Protein AF-A0A3B9BVM6-F1 (afdb_monomer_lite)

Radius of gyration: 11.86 Å; chains: 1; bounding box: 30×22×33 Å

Foldseek 3Di:
DQADDPVNLVVLLVVLVVDDLVVLVVLLVVLVVQLVVCPPPNVSSVRRSVSSSVSSVVSNVVVVD

Structure (mmCIF, N/CA/C/O backbone):
data_AF-A0A3B9BVM6-F1
#
_entry.id   AF-A0A3B9BVM6-F1
#
loop_
_atom_site.group_PDB
_atom_site.id
_atom_site.type_symbol
_atom_site.label_atom_id
_atom_site.label_alt_id
_atom_site.label_comp_id
_atom_site.label_asym_id
_atom_site.label_entity_id
_atom_site.label_seq_id
_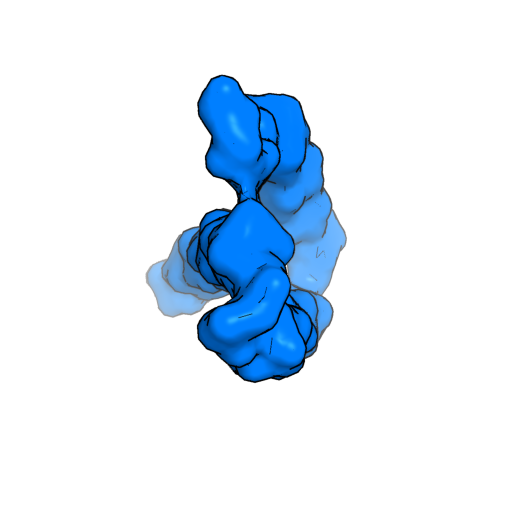atom_site.pdbx_PDB_ins_code
_atom_site.Cartn_x
_atom_site.Cartn_y
_atom_site.Cartn_z
_atom_site.occupancy
_atom_site.B_iso_or_equiv
_atom_site.auth_seq_id
_atom_site.auth_comp_id
_atom_site.auth_asym_id
_atom_site.auth_atom_id
_atom_site.pdbx_PDB_model_num
ATOM 1 N N . MET A 1 1 ? 17.019 8.194 -4.858 1.00 48.97 1 MET A N 1
ATOM 2 C CA . MET 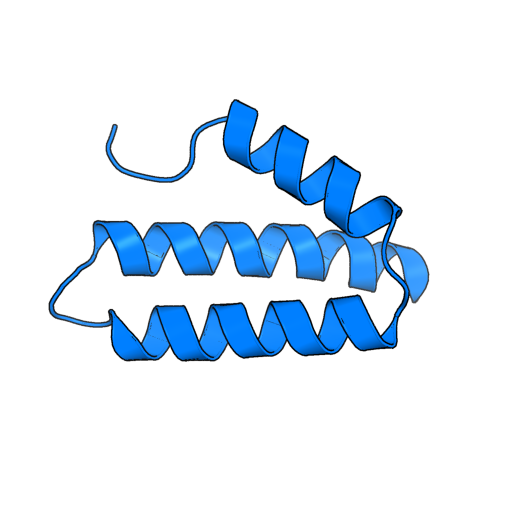A 1 1 ? 16.271 7.063 -4.279 1.00 48.97 1 MET A CA 1
ATOM 3 C C . MET A 1 1 ? 15.041 6.870 -5.138 1.00 48.97 1 MET A C 1
ATOM 5 O O . MET A 1 1 ? 14.233 7.788 -5.175 1.00 48.97 1 MET A O 1
ATOM 9 N N . SER A 1 2 ? 14.954 5.785 -5.905 1.00 64.31 2 SER A N 1
ATOM 10 C CA . SER A 1 2 ? 13.714 5.437 -6.602 1.00 64.31 2 SER A CA 1
ATOM 11 C C . SER A 1 2 ? 12.840 4.589 -5.679 1.00 64.31 2 SER A C 1
ATOM 13 O O . SER A 1 2 ? 13.350 3.732 -4.959 1.00 64.31 2 SER A O 1
ATOM 15 N N . GLY A 1 3 ? 11.545 4.899 -5.623 1.00 75.44 3 GLY A N 1
ATOM 16 C CA . GLY A 1 3 ? 10.596 4.286 -4.689 1.00 75.44 3 GLY A CA 1
ATOM 17 C C . GLY A 1 3 ? 9.558 5.278 -4.161 1.00 75.44 3 GLY A C 1
ATOM 18 O O . GLY A 1 3 ? 9.459 6.402 -4.657 1.00 75.44 3 GLY A O 1
ATOM 19 N N . ALA A 1 4 ? 8.779 4.842 -3.169 1.00 90.19 4 ALA A N 1
ATOM 20 C CA . ALA A 1 4 ? 7.815 5.683 -2.468 1.00 90.19 4 ALA A CA 1
ATOM 21 C C . ALA A 1 4 ? 8.525 6.767 -1.641 1.00 90.19 4 ALA A C 1
ATOM 23 O O . ALA A 1 4 ? 9.539 6.516 -0.986 1.00 90.19 4 ALA A O 1
ATOM 24 N N . THR A 1 5 ? 7.997 7.985 -1.666 1.00 94.56 5 THR A N 1
ATOM 25 C CA . THR A 1 5 ? 8.506 9.105 -0.870 1.00 94.56 5 THR A CA 1
ATOM 26 C C . THR A 1 5 ? 7.792 9.188 0.477 1.00 94.56 5 THR A C 1
ATOM 28 O O . THR A 1 5 ? 6.687 8.678 0.641 1.00 94.56 5 THR A O 1
ATOM 31 N N . ALA A 1 6 ? 8.364 9.912 1.444 1.00 94.75 6 ALA A N 1
ATOM 32 C CA . ALA A 1 6 ? 7.682 10.209 2.710 1.00 94.75 6 ALA A CA 1
ATOM 33 C C . ALA A 1 6 ? 6.308 10.883 2.508 1.00 94.75 6 ALA A C 1
ATOM 35 O O . ALA A 1 6 ? 5.379 10.643 3.278 1.00 94.75 6 ALA A O 1
AT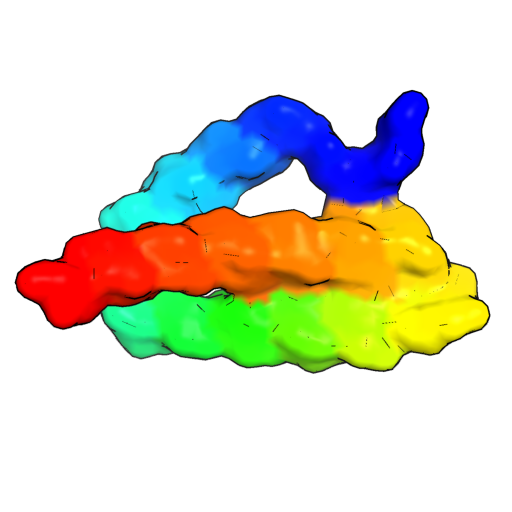OM 36 N N . GLN A 1 7 ? 6.160 11.695 1.455 1.00 96.31 7 GLN A N 1
ATOM 37 C CA . GLN A 1 7 ? 4.882 12.316 1.113 1.00 96.31 7 GLN A CA 1
ATOM 38 C C . GLN A 1 7 ? 3.858 11.286 0.615 1.00 96.31 7 GLN A C 1
ATOM 40 O O . GLN A 1 7 ? 2.672 11.415 0.918 1.00 96.31 7 GLN A O 1
ATOM 45 N N . ASP A 1 8 ? 4.302 10.256 -0.109 1.00 97.12 8 ASP A N 1
ATOM 46 C CA . ASP A 1 8 ? 3.429 9.162 -0.537 1.00 97.12 8 ASP A CA 1
ATOM 47 C C . ASP A 1 8 ? 2.891 8.388 0.668 1.00 97.12 8 ASP A C 1
ATOM 49 O O . ASP A 1 8 ? 1.682 8.176 0.761 1.00 97.12 8 ASP A O 1
ATOM 53 N N . PHE A 1 9 ? 3.758 8.057 1.631 1.00 97.25 9 PHE A N 1
ATOM 54 C CA . PHE A 1 9 ? 3.344 7.406 2.876 1.00 97.25 9 PHE A CA 1
ATOM 55 C C . PHE A 1 9 ? 2.315 8.238 3.642 1.00 97.25 9 PHE A C 1
ATOM 57 O O . PHE A 1 9 ? 1.259 7.713 3.983 1.00 97.25 9 PHE A O 1
ATOM 64 N N . ALA A 1 10 ? 2.563 9.538 3.838 1.00 98.00 10 ALA A N 1
ATOM 65 C CA . ALA A 1 10 ? 1.610 10.425 4.510 1.00 98.00 10 ALA A CA 1
ATOM 66 C C . ALA A 1 10 ? 0.241 10.426 3.809 1.00 98.00 10 ALA A C 1
ATOM 68 O O . ALA A 1 10 ? -0.798 10.259 4.446 1.00 98.00 10 ALA A O 1
ATOM 69 N N . LYS A 1 11 ? 0.239 10.518 2.473 1.00 98.19 11 LYS A N 1
ATOM 70 C CA . LYS A 1 11 ? -0.988 10.466 1.672 1.00 98.19 11 LYS A CA 1
ATOM 71 C C . LYS A 1 11 ? -1.732 9.139 1.841 1.00 98.19 11 LYS A C 1
ATOM 73 O O . LYS A 1 11 ? -2.959 9.137 1.934 1.00 98.19 11 LYS A O 1
ATOM 78 N N . TRP A 1 12 ? -1.025 8.012 1.828 1.00 98.44 12 TRP A N 1
ATOM 79 C CA . TRP A 1 12 ? -1.648 6.696 1.974 1.00 98.44 12 TRP A CA 1
ATOM 80 C C . TRP A 1 12 ? -2.164 6.459 3.382 1.00 98.44 12 TRP A C 1
ATOM 82 O O . TRP A 1 12 ? -3.241 5.896 3.520 1.00 98.44 12 TRP A O 1
ATOM 92 N N . GLU A 1 13 ? -1.448 6.905 4.410 1.00 98.19 13 GLU A N 1
ATOM 93 C CA . GLU A 1 13 ? -1.911 6.824 5.794 1.00 98.19 13 GLU A CA 1
ATOM 94 C C . GLU A 1 13 ? -3.184 7.642 6.015 1.00 98.19 13 GLU A C 1
ATOM 96 O O . GLU A 1 13 ? -4.135 7.144 6.619 1.00 98.19 13 GLU A O 1
ATOM 101 N N . ASP A 1 14 ? -3.230 8.873 5.505 1.00 98.44 14 ASP A N 1
ATOM 102 C CA . ASP A 1 14 ? -4.412 9.729 5.619 1.00 98.44 14 ASP A CA 1
ATOM 103 C C . ASP A 1 14 ? -5.607 9.140 4.864 1.00 98.44 14 ASP A C 1
ATOM 105 O O . ASP A 1 14 ? -6.723 9.104 5.385 1.00 98.44 14 ASP A O 1
ATOM 109 N N . HIS A 1 15 ? -5.372 8.596 3.668 1.00 98.50 15 HIS A N 1
ATOM 110 C CA . HIS A 1 15 ? -6.411 7.907 2.910 1.00 98.50 15 HIS A CA 1
ATOM 111 C C . HIS A 1 15 ? -6.856 6.600 3.582 1.00 98.50 15 HIS A C 1
ATOM 113 O O . HIS A 1 15 ? -8.045 6.304 3.640 1.00 98.50 15 HIS A O 1
ATOM 119 N N . ALA A 1 16 ? -5.930 5.821 4.143 1.00 98.31 16 ALA A N 1
ATOM 120 C CA . ALA A 1 16 ? -6.253 4.579 4.837 1.00 98.31 16 ALA A CA 1
ATOM 121 C C . ALA A 1 16 ? -7.206 4.831 6.013 1.00 98.31 16 ALA A C 1
ATOM 123 O O . ALA A 1 16 ? -8.141 4.062 6.220 1.00 98.31 16 ALA A O 1
ATOM 124 N N . LYS A 1 17 ? -7.017 5.936 6.747 1.00 97.88 17 LYS A N 1
ATOM 125 C CA . LYS A 1 17 ? -7.902 6.350 7.846 1.00 97.88 17 LYS A CA 1
ATOM 126 C C . LYS A 1 17 ? -9.295 6.775 7.368 1.00 97.88 17 LYS A C 1
ATOM 128 O O . LYS A 1 17 ? -10.243 6.636 8.135 1.00 97.88 17 LYS A O 1
ATOM 133 N N . SER A 1 18 ? -9.438 7.275 6.137 1.00 98.12 18 SER A N 1
ATOM 134 C CA . SER A 1 18 ? -10.718 7.785 5.623 1.00 98.12 18 SER A CA 1
ATOM 135 C C . SER A 1 18 ? -11.622 6.720 4.997 1.00 98.12 18 SER A C 1
ATOM 137 O O . SER A 1 18 ? -12.829 6.935 4.897 1.00 98.12 18 SER A O 1
ATOM 139 N N . VAL A 1 19 ? -11.069 5.577 4.585 1.00 97.62 19 VAL A N 1
ATOM 140 C CA . VAL A 1 19 ? -11.831 4.487 3.957 1.00 97.62 19 VAL A CA 1
ATOM 141 C C . VAL A 1 19 ? -12.342 3.465 4.976 1.00 97.62 19 VAL A C 1
ATOM 143 O O . VAL A 1 19 ? -11.810 3.347 6.082 1.00 97.62 19 VAL A O 1
ATOM 146 N N . ASP A 1 20 ? -13.371 2.695 4.614 1.00 97.69 20 ASP A N 1
ATOM 147 C CA . ASP A 1 20 ? -13.912 1.620 5.454 1.00 97.69 20 ASP A CA 1
ATOM 148 C C . ASP A 1 20 ? -13.070 0.324 5.406 1.00 97.69 20 ASP A C 1
ATOM 150 O O . ASP A 1 20 ? -12.073 0.212 4.689 1.00 97.69 20 ASP A O 1
ATOM 154 N N . TYR A 1 21 ? -13.459 -0.670 6.210 1.00 97.31 21 TYR A N 1
ATOM 155 C CA . TYR A 1 21 ? -12.776 -1.964 6.283 1.00 97.31 21 TYR A CA 1
ATOM 156 C C . TYR A 1 21 ? -12.728 -2.704 4.935 1.00 97.31 21 TYR A C 1
ATOM 158 O O . TYR A 1 21 ? -11.690 -3.258 4.571 1.00 97.31 21 TYR A O 1
ATOM 166 N N . HIS A 1 22 ? -13.835 -2.731 4.191 1.00 97.56 22 HIS A N 1
ATOM 167 C CA . HIS A 1 22 ? -13.918 -3.467 2.929 1.00 97.56 22 HIS A CA 1
ATOM 168 C C . HIS A 1 22 ? -13.042 -2.816 1.860 1.00 97.56 22 HIS A C 1
ATOM 170 O O . HIS A 1 22 ? -12.320 -3.514 1.145 1.00 97.56 22 HIS A O 1
ATOM 176 N N . ALA A 1 23 ? -13.045 -1.486 1.809 1.00 98.19 23 ALA A N 1
ATOM 177 C CA . ALA A 1 23 ? -12.164 -0.707 0.960 1.00 98.19 23 ALA A CA 1
ATOM 178 C C . ALA A 1 23 ? -10.687 -0.961 1.296 1.00 98.19 23 ALA A C 1
ATOM 180 O O . ALA A 1 23 ? -9.905 -1.203 0.379 1.00 98.19 23 ALA A O 1
ATOM 181 N N . LEU A 1 24 ? -10.301 -1.002 2.580 1.00 98.00 24 LEU A N 1
ATOM 182 C CA . LEU A 1 24 ? -8.930 -1.361 2.975 1.00 98.00 24 LEU A CA 1
ATOM 183 C C . LEU A 1 24 ? -8.521 -2.735 2.439 1.00 98.00 24 LEU A C 1
ATOM 185 O O . LEU A 1 24 ? -7.463 -2.865 1.824 1.00 98.00 24 LEU A O 1
ATOM 189 N N . VAL A 1 25 ? -9.358 -3.757 2.640 1.00 98.19 25 VAL A N 1
ATOM 190 C CA . VAL A 1 25 ? -9.077 -5.120 2.159 1.00 98.19 25 VAL A CA 1
ATOM 191 C C . VAL A 1 25 ? -8.924 -5.144 0.638 1.00 98.19 25 VAL A C 1
ATOM 193 O O . VAL A 1 25 ? -7.984 -5.761 0.128 1.00 98.19 25 VAL A O 1
ATOM 196 N N . PHE A 1 26 ? -9.804 -4.445 -0.082 1.00 98.44 26 PHE A N 1
ATOM 197 C CA . PHE A 1 26 ? -9.743 -4.356 -1.537 1.00 98.44 26 PHE A CA 1
ATOM 198 C C . PHE A 1 26 ? -8.458 -3.670 -2.017 1.00 98.44 26 PHE A C 1
ATOM 200 O O . PHE A 1 26 ? -7.738 -4.234 -2.838 1.00 98.44 26 PHE A O 1
ATOM 207 N N . ILE A 1 27 ? -8.120 -2.503 -1.458 1.00 98.50 27 ILE A N 1
ATOM 208 C CA . ILE A 1 27 ? -6.909 -1.744 -1.809 1.00 98.50 27 ILE A CA 1
ATOM 209 C C . ILE A 1 27 ? -5.651 -2.584 -1.564 1.00 98.50 27 ILE A C 1
ATOM 211 O O . ILE A 1 27 ? -4.760 -2.629 -2.412 1.00 98.50 27 ILE A O 1
ATOM 215 N N . ILE A 1 28 ? -5.574 -3.287 -0.431 1.00 98.56 28 ILE A N 1
ATOM 216 C CA . ILE A 1 28 ? -4.435 -4.160 -0.112 1.00 98.56 28 ILE A CA 1
ATOM 217 C C . ILE A 1 28 ? -4.298 -5.269 -1.157 1.00 98.56 28 ILE A C 1
ATOM 219 O O . ILE A 1 28 ? -3.183 -5.581 -1.585 1.00 98.56 28 ILE A O 1
ATOM 223 N N . GLN A 1 29 ? -5.411 -5.878 -1.572 1.00 98.62 29 GLN A N 1
ATOM 224 C CA . GLN A 1 29 ? -5.378 -6.922 -2.589 1.00 98.62 29 GLN A CA 1
ATOM 225 C C . GLN A 1 29 ? -4.965 -6.370 -3.957 1.00 98.62 29 GLN A C 1
ATOM 227 O O . GLN A 1 29 ? -4.168 -7.004 -4.650 1.00 98.62 29 GLN A O 1
ATOM 232 N N . ASP A 1 30 ? -5.438 -5.182 -4.319 1.00 98.62 30 ASP A N 1
ATOM 233 C CA . ASP A 1 30 ? -5.057 -4.529 -5.567 1.00 98.62 30 ASP A CA 1
ATOM 234 C C . ASP A 1 30 ? -3.559 -4.186 -5.592 1.00 98.62 30 ASP A C 1
ATOM 236 O O . ASP A 1 30 ? -2.857 -4.530 -6.542 1.00 98.62 30 ASP A O 1
ATOM 240 N N . CYS A 1 31 ? -3.014 -3.668 -4.485 1.00 98.38 31 CYS A N 1
ATOM 241 C CA . CYS A 1 31 ? -1.574 -3.432 -4.340 1.00 98.38 31 CYS A CA 1
ATOM 242 C C . CYS A 1 31 ? -0.759 -4.725 -4.521 1.00 98.38 31 CYS A C 1
ATOM 244 O O . CYS A 1 31 ? 0.296 -4.721 -5.157 1.00 98.38 31 CYS A O 1
ATOM 246 N N . ARG A 1 32 ? -1.245 -5.862 -4.001 1.00 98.25 32 ARG A N 1
ATOM 247 C CA . ARG A 1 32 ? -0.588 -7.169 -4.190 1.00 98.25 32 ARG A CA 1
ATOM 248 C C . ARG A 1 32 ? -0.602 -7.606 -5.651 1.00 98.25 32 ARG A C 1
ATOM 250 O O . ARG A 1 32 ? 0.422 -8.092 -6.135 1.00 98.25 32 ARG A O 1
ATOM 257 N N . ASN A 1 33 ? -1.729 -7.430 -6.338 1.00 98.62 33 ASN A N 1
ATOM 258 C CA . ASN A 1 33 ? -1.867 -7.758 -7.755 1.00 98.62 33 ASN A CA 1
ATOM 259 C C . ASN A 1 33 ? -0.951 -6.872 -8.608 1.00 98.62 33 ASN A C 1
ATOM 261 O O . ASN A 1 33 ? -0.211 -7.386 -9.445 1.00 98.62 33 ASN A O 1
ATOM 265 N N . ALA A 1 34 ? -0.931 -5.565 -8.340 1.00 98.06 34 ALA A N 1
ATOM 266 C CA . ALA A 1 34 ? -0.060 -4.608 -9.009 1.00 98.06 34 ALA A CA 1
ATOM 267 C C . ALA A 1 34 ? 1.420 -4.947 -8.786 1.00 98.06 34 ALA A C 1
ATOM 269 O O . ALA A 1 34 ? 2.176 -5.051 -9.748 1.00 98.06 34 ALA A O 1
ATOM 270 N N . ARG A 1 35 ? 1.833 -5.232 -7.545 1.00 97.25 35 ARG A N 1
ATOM 271 C CA . ARG A 1 35 ? 3.196 -5.695 -7.244 1.00 97.25 35 ARG A CA 1
ATOM 272 C C . ARG A 1 35 ? 3.564 -6.938 -8.053 1.00 97.25 35 ARG A C 1
ATOM 274 O O . ARG A 1 35 ? 4.629 -6.984 -8.659 1.00 97.25 35 ARG A O 1
ATOM 281 N N . GLN A 1 36 ? 2.682 -7.938 -8.080 1.00 98.12 36 GLN A N 1
ATOM 282 C CA . GLN A 1 36 ? 2.915 -9.171 -8.830 1.00 98.12 36 GLN A CA 1
ATOM 283 C C . GLN A 1 36 ? 3.012 -8.913 -10.338 1.00 98.12 36 GLN A C 1
ATOM 285 O O . GLN A 1 36 ? 3.837 -9.534 -11.003 1.00 98.12 36 GLN A O 1
ATOM 290 N N . ALA A 1 37 ? 2.211 -7.987 -10.866 1.00 98.12 37 ALA A N 1
ATOM 291 C CA . ALA A 1 37 ? 2.256 -7.597 -12.267 1.00 98.12 37 ALA A CA 1
ATOM 292 C C . ALA A 1 37 ? 3.570 -6.902 -12.640 1.00 98.12 37 ALA A C 1
ATOM 294 O O . ALA A 1 37 ? 3.999 -7.044 -13.775 1.00 98.12 37 ALA A O 1
ATOM 295 N N . MET A 1 38 ? 4.213 -6.187 -11.710 1.00 97.12 38 MET A N 1
ATOM 296 C CA . MET A 1 38 ? 5.487 -5.478 -11.924 1.00 97.12 38 MET A CA 1
ATOM 297 C C . MET A 1 38 ? 6.723 -6.360 -11.690 1.00 97.12 38 MET A C 1
ATOM 299 O O . MET A 1 38 ? 7.838 -5.995 -12.075 1.00 97.12 38 MET A O 1
ATOM 303 N N . LYS A 1 39 ? 6.530 -7.524 -11.061 1.00 96.31 39 LYS A N 1
ATOM 304 C CA . LYS A 1 39 ? 7.606 -8.404 -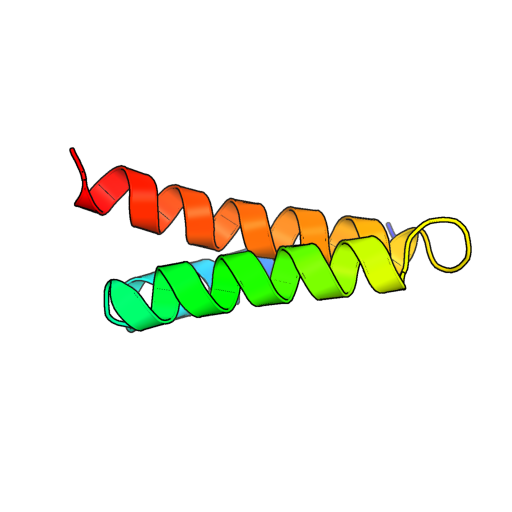10.616 1.00 96.31 39 LYS A CA 1
ATO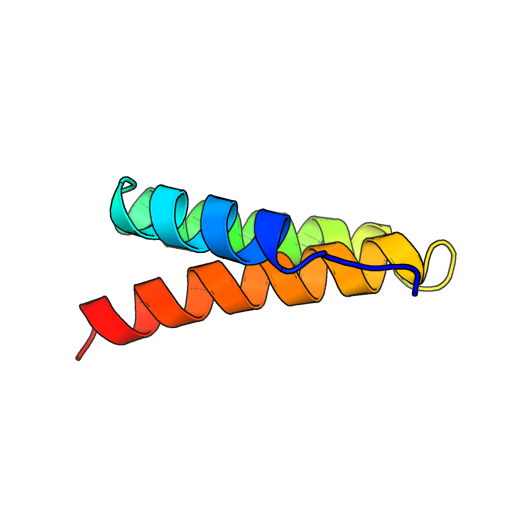M 305 C C . LYS A 1 39 ? 8.524 -8.815 -11.765 1.00 96.31 39 LYS A C 1
ATOM 307 O O . LYS A 1 39 ? 8.080 -9.355 -12.775 1.00 96.31 39 LYS A O 1
ATOM 312 N N . GLY A 1 40 ? 9.823 -8.599 -11.573 1.00 94.38 40 GLY A N 1
ATOM 313 C CA . GLY A 1 40 ? 10.874 -9.053 -12.490 1.00 94.38 40 GLY A CA 1
ATOM 314 C C . GLY A 1 40 ? 11.134 -8.164 -13.711 1.00 94.38 40 GLY A C 1
ATOM 315 O O . GLY A 1 40 ? 12.163 -8.353 -14.353 1.00 94.38 40 GLY A O 1
ATOM 316 N N . TRP A 1 41 ? 10.277 -7.181 -14.014 1.00 95.94 41 TRP A N 1
ATOM 317 C CA . TRP A 1 41 ? 10.515 -6.228 -15.113 1.00 95.94 41 TRP A CA 1
ATOM 318 C C . TRP A 1 41 ? 10.436 -4.755 -14.693 1.00 95.94 41 TRP A C 1
ATOM 320 O O . TRP A 1 41 ? 10.986 -3.906 -15.391 1.00 95.94 41 TRP A O 1
ATOM 330 N N . ASN A 1 42 ? 9.816 -4.435 -13.551 1.00 95.50 42 ASN A N 1
ATOM 331 C CA . ASN A 1 42 ? 9.790 -3.079 -13.000 1.00 95.50 42 ASN A CA 1
ATOM 332 C C . ASN A 1 42 ? 9.979 -3.077 -11.470 1.00 95.50 42 ASN A C 1
ATOM 334 O O . ASN A 1 42 ? 9.004 -2.940 -10.725 1.00 95.50 42 ASN A O 1
ATOM 338 N N . PRO A 1 43 ? 11.232 -3.192 -10.987 1.00 93.62 43 PRO A N 1
ATOM 339 C CA . PRO A 1 43 ? 11.530 -3.248 -9.554 1.00 93.62 43 PRO A CA 1
ATOM 340 C C . PRO A 1 43 ? 11.090 -1.995 -8.786 1.00 93.62 43 PRO A C 1
ATOM 342 O O . PRO A 1 43 ? 10.708 -2.079 -7.622 1.00 93.62 43 PRO A O 1
ATOM 345 N N . GLU A 1 44 ? 11.110 -0.823 -9.429 1.00 94.88 44 GLU A N 1
ATOM 346 C CA . GLU A 1 44 ? 10.702 0.433 -8.789 1.00 94.88 44 GLU A CA 1
ATOM 347 C C . GLU A 1 44 ? 9.208 0.433 -8.469 1.00 94.88 44 GLU A C 1
ATOM 349 O O . GLU A 1 44 ? 8.809 0.757 -7.349 1.00 94.88 44 GLU A O 1
ATOM 354 N N . LYS A 1 45 ? 8.370 0.025 -9.432 1.00 95.38 45 LYS A N 1
ATOM 355 C CA . LYS A 1 45 ? 6.927 -0.104 -9.203 1.00 95.38 45 LYS A CA 1
ATOM 356 C C . LYS A 1 45 ? 6.584 -1.306 -8.334 1.00 95.38 45 LYS A C 1
ATOM 358 O O . LYS A 1 45 ? 5.660 -1.203 -7.534 1.00 95.38 45 LYS A O 1
ATOM 363 N N . GLU A 1 46 ? 7.328 -2.405 -8.438 1.00 96.12 46 GLU A N 1
ATOM 364 C CA . GLU A 1 46 ? 7.186 -3.550 -7.534 1.00 96.12 46 GLU A CA 1
ATOM 365 C C . GLU A 1 46 ? 7.323 -3.104 -6.070 1.00 96.12 46 GLU A C 1
ATOM 367 O O . GLU A 1 46 ? 6.417 -3.340 -5.266 1.00 96.12 46 GLU A O 1
ATOM 372 N N . ASN A 1 47 ? 8.397 -2.384 -5.742 1.00 95.19 47 ASN A N 1
ATOM 373 C CA . ASN A 1 47 ? 8.624 -1.877 -4.390 1.00 95.19 47 ASN A CA 1
ATOM 374 C C . ASN A 1 47 ? 7.596 -0.812 -3.990 1.00 95.19 47 ASN A C 1
ATOM 376 O O . ASN A 1 47 ? 7.059 -0.874 -2.890 1.00 95.19 47 ASN A O 1
ATOM 380 N N . PHE A 1 48 ? 7.232 0.099 -4.899 1.00 96.81 48 PHE A N 1
ATOM 381 C CA . PHE A 1 48 ? 6.205 1.113 -4.637 1.00 96.81 48 PHE A CA 1
ATOM 382 C C . PHE A 1 48 ? 4.863 0.497 -4.206 1.00 96.81 48 PHE A C 1
ATOM 384 O O . PHE A 1 48 ? 4.269 0.927 -3.219 1.00 96.81 48 PHE A O 1
ATOM 391 N N . TYR A 1 49 ? 4.383 -0.530 -4.916 1.00 97.25 49 TYR A N 1
ATOM 392 C CA . TYR A 1 49 ? 3.131 -1.203 -4.557 1.00 97.25 49 TYR A CA 1
ATOM 393 C C . TYR A 1 49 ? 3.274 -2.107 -3.327 1.00 97.25 49 TYR A C 1
ATOM 395 O O . TYR A 1 49 ? 2.293 -2.323 -2.610 1.00 97.25 49 TYR A O 1
ATOM 403 N N . ALA A 1 50 ? 4.478 -2.621 -3.051 1.00 96.81 50 ALA A N 1
ATOM 404 C CA . ALA A 1 50 ? 4.759 -3.310 -1.797 1.00 96.81 50 ALA A CA 1
ATOM 405 C C . ALA A 1 50 ? 4.604 -2.357 -0.602 1.00 96.81 50 ALA A C 1
ATOM 407 O O . ALA A 1 50 ? 3.861 -2.674 0.327 1.00 96.81 50 ALA A O 1
ATOM 408 N N . ASP A 1 51 ? 5.240 -1.187 -0.666 1.00 97.50 51 ASP A N 1
ATOM 409 C CA . ASP A 1 51 ? 5.183 -0.150 0.366 1.00 97.50 51 ASP A CA 1
ATOM 410 C C . ASP A 1 51 ? 3.752 0.336 0.586 1.00 97.50 51 ASP A C 1
ATOM 412 O O . ASP A 1 51 ? 3.246 0.301 1.709 1.00 97.50 51 ASP A O 1
ATOM 416 N N . GLN A 1 52 ? 3.056 0.674 -0.502 1.00 98.06 52 GLN A N 1
ATOM 417 C CA . GLN A 1 52 ? 1.666 1.110 -0.446 1.00 98.06 52 GLN A CA 1
ATOM 418 C C . GLN A 1 52 ? 0.772 0.064 0.232 1.00 98.06 52 GLN A C 1
ATOM 420 O O . GLN A 1 52 ? 0.038 0.377 1.172 1.00 98.06 52 GLN A O 1
ATOM 425 N N . GLY A 1 53 ? 0.855 -1.199 -0.198 1.00 98.12 53 GLY A N 1
ATOM 426 C CA . GLY A 1 53 ? 0.061 -2.282 0.381 1.00 98.12 53 GLY A CA 1
ATOM 427 C C . GLY A 1 53 ? 0.362 -2.528 1.864 1.00 98.12 53 GLY A C 1
ATOM 428 O O . GLY A 1 53 ? -0.548 -2.884 2.621 1.00 98.12 53 GLY A O 1
ATOM 429 N N . MET A 1 54 ? 1.610 -2.322 2.300 1.00 97.88 54 MET A N 1
ATOM 430 C CA . MET A 1 54 ? 1.988 -2.400 3.714 1.00 97.88 54 MET A CA 1
ATOM 431 C C . MET A 1 54 ? 1.352 -1.273 4.531 1.00 97.88 54 MET A C 1
ATOM 433 O O . MET A 1 54 ? 0.757 -1.570 5.565 1.00 97.88 54 MET A O 1
ATOM 437 N N . THR A 1 55 ? 1.360 -0.030 4.038 1.00 98.31 55 THR A N 1
ATOM 438 C CA . THR A 1 55 ? 0.733 1.113 4.726 1.00 98.31 55 THR A CA 1
ATOM 439 C C . THR A 1 55 ? -0.758 0.893 4.986 1.00 98.31 55 THR A C 1
ATOM 441 O O . THR A 1 55 ? -1.227 1.071 6.111 1.00 98.31 55 THR A O 1
ATOM 444 N N . TYR A 1 56 ? -1.512 0.428 3.986 1.00 98.50 56 TYR A N 1
ATOM 445 C CA . TYR A 1 56 ? -2.931 0.100 4.185 1.00 98.50 56 TYR A CA 1
ATOM 446 C C . TYR A 1 56 ? -3.130 -1.105 5.116 1.00 98.50 56 TYR A C 1
ATOM 448 O O . TYR A 1 56 ? -4.074 -1.130 5.908 1.00 98.50 56 TYR A O 1
ATOM 456 N N . SER A 1 57 ? -2.235 -2.101 5.059 1.00 98.00 57 SER A N 1
ATOM 457 C CA . SER A 1 57 ? -2.286 -3.261 5.960 1.00 98.00 57 SER A CA 1
ATOM 458 C C . SER A 1 57 ? -2.073 -2.869 7.421 1.00 98.00 57 SER A C 1
ATOM 460 O O . SER A 1 57 ? -2.681 -3.473 8.303 1.00 98.00 57 SER A O 1
ATOM 462 N N . ASP A 1 58 ? -1.235 -1.872 7.694 1.00 98.00 58 ASP A N 1
ATOM 463 C CA . ASP A 1 58 ? -1.009 -1.380 9.052 1.00 98.00 58 ASP A CA 1
ATOM 464 C C . ASP A 1 58 ? -2.257 -0.729 9.639 1.00 98.00 58 ASP A C 1
ATOM 466 O O . ASP A 1 58 ? -2.617 -1.023 10.780 1.00 98.00 58 ASP A O 1
ATOM 470 N N . GLU A 1 59 ? -2.974 0.074 8.854 1.00 98.12 59 GLU A N 1
ATOM 471 C CA . GLU A 1 59 ? -4.255 0.633 9.284 1.00 98.12 59 GLU A CA 1
ATOM 472 C C . GLU A 1 59 ? -5.304 -0.464 9.520 1.00 98.12 59 GLU A C 1
ATOM 474 O O . GLU A 1 59 ? -5.965 -0.478 10.558 1.00 98.12 59 GLU A O 1
ATOM 479 N N . LEU A 1 60 ? -5.397 -1.453 8.625 1.00 97.44 60 LEU A N 1
ATOM 480 C CA . LEU A 1 60 ? -6.283 -2.602 8.821 1.00 97.44 60 LEU A CA 1
ATOM 481 C C . LEU A 1 60 ? -5.971 -3.347 10.132 1.00 97.44 60 LEU A C 1
ATOM 483 O O . LEU A 1 60 ? -6.882 -3.677 10.889 1.00 97.44 60 LEU A O 1
ATOM 487 N N . ARG A 1 61 ? -4.687 -3.577 10.438 1.00 96.75 61 ARG A N 1
ATOM 488 C CA . ARG A 1 61 ? -4.254 -4.216 11.693 1.00 96.75 61 ARG A CA 1
ATOM 489 C C . ARG A 1 61 ? -4.612 -3.389 12.924 1.00 96.75 61 ARG A C 1
ATOM 491 O O . ARG A 1 61 ? -4.961 -3.976 13.944 1.00 96.75 61 ARG A O 1
ATOM 498 N N . ARG A 1 62 ? -4.528 -2.056 12.853 1.00 96.31 62 ARG A N 1
ATOM 499 C CA . ARG A 1 62 ? -4.926 -1.168 13.961 1.00 96.31 62 ARG A CA 1
ATOM 500 C C . ARG A 1 62 ? -6.414 -1.282 14.280 1.00 96.31 62 ARG A C 1
ATOM 502 O O . ARG A 1 62 ? -6.760 -1.210 15.448 1.00 96.31 62 ARG A O 1
ATOM 509 N N . ARG A 1 63 ? -7.265 -1.493 13.270 1.00 94.38 63 ARG A N 1
ATOM 510 C CA . ARG A 1 63 ? -8.728 -1.605 13.428 1.00 94.38 63 ARG A CA 1
ATOM 511 C C . ARG A 1 63 ? -9.216 -2.958 13.946 1.00 94.38 63 ARG A C 1
ATOM 513 O O . ARG A 1 63 ? -10.351 -3.051 14.392 1.00 94.38 63 ARG A O 1
ATOM 520 N N . ILE A 1 64 ? -8.401 -4.005 13.815 1.00 92.31 64 ILE A N 1
ATOM 521 C CA . ILE A 1 64 ? -8.744 -5.369 14.255 1.00 92.31 64 ILE A CA 1
ATOM 522 C C . ILE A 1 64 ? -8.291 -5.628 15.706 1.00 92.31 64 ILE A C 1
ATOM 524 O O . ILE A 1 64 ? -8.741 -6.596 16.317 1.00 92.31 64 ILE A O 1
ATOM 528 N N . LYS A 1 65 ? -7.402 -4.790 16.253 1.00 76.12 65 LYS A N 1
ATOM 529 C CA . LYS A 1 65 ? -7.046 -4.809 17.679 1.00 76.12 65 LYS A CA 1
ATOM 530 C C . LYS A 1 65 ? -8.179 -4.268 18.540 1.00 76.12 65 LYS A C 1
ATOM 532 O O . LYS A 1 65 ? -8.340 -4.825 19.646 1.00 76.12 65 LYS A O 1
#

Secondary structure (DSSP, 8-state):
--S--HHHHHHHHHHHHHS-HHHHHHHHHHHHHHHHHHTTT-HHHHHHHHHHHHHHHHHHHHHH-

pLDDT: mean 95.2, std 8.08, range [48.97, 98.62]

Sequence (65 aa):
MSGATAQDF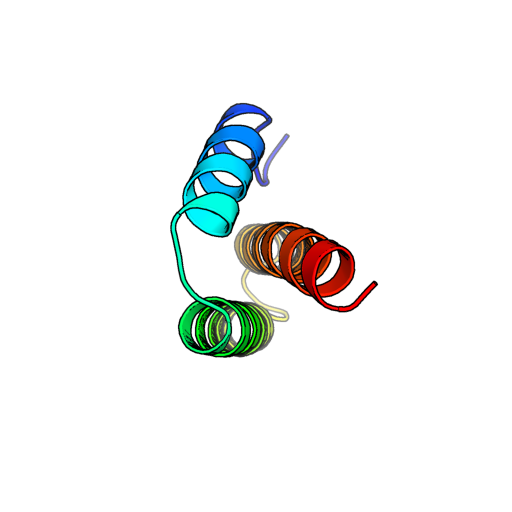AKWEDHAKSVDYHALVFIIQDCRNARQAMKGWNPEKENFYADQGMTYSDELRRRIK